Protein AF-A0A2Z6CRG6-F1 (afdb_monomer_lite)

Sequence (127 aa):
MPTINPPLTKSCFTNGADLNECLIQYFAGTLDYFTDLSRLWLPPALLHPSNTLWGLLDSELMYEAIDKLSYLHRAIITQEYRPSEETQAYINDCYVLTSSNLQLDDWQSNELRLAIYSLSEIVLDLL

pLDDT: mean 74.56, std 21.65, range [34.5, 97.19]

Secondary structure (DSSP, 8-state):
----PPP----S-SSHHHHHHHHHHHHHT-GGG---GGGTPPPGGG--TTSSHHHHS-HHHHHHHHHHS-HHHHHHHHHHHS--HHHHHHHHHHHHTS---S-HHHHHHHHHHHHHHHHHHHHHHH-

Radius of gyration: 17.82 Å; chains: 1; bounding box: 45×34×53 Å

Structure (mmCIF, N/CA/C/O backbone):
data_AF-A0A2Z6CRG6-F1
#
_entry.id   AF-A0A2Z6CRG6-F1
#
loop_
_atom_site.group_PDB
_atom_site.id
_atom_site.type_symbol
_atom_site.label_atom_id
_atom_site.label_alt_id
_atom_site.label_comp_id
_atom_site.label_asym_id
_atom_site.label_entity_id
_atom_site.label_seq_id
_atom_site.pdbx_PDB_ins_code
_atom_site.Cartn_x
_atom_site.Cartn_y
_atom_site.Cartn_z
_atom_site.occupancy
_atom_site.B_iso_or_equiv
_atom_site.auth_seq_id
_atom_site.auth_comp_id
_atom_site.auth_asym_id
_atom_site.auth_atom_id
_atom_site.pdbx_PDB_model_num
ATOM 1 N N . MET A 1 1 ? 33.013 -21.199 -31.908 1.00 41.19 1 MET A N 1
ATOM 2 C CA . MET A 1 1 ? 31.790 -21.652 -31.212 1.00 41.19 1 MET A CA 1
ATOM 3 C C . MET A 1 1 ? 30.973 -20.418 -30.876 1.00 41.19 1 MET A C 1
ATOM 5 O O . MET A 1 1 ? 31.588 -19.483 -30.376 1.00 41.19 1 MET A O 1
ATOM 9 N N . PRO A 1 2 ? 29.668 -20.349 -31.179 1.00 34.50 2 PRO A N 1
ATOM 10 C CA . PRO A 1 2 ? 28.856 -19.248 -30.690 1.00 34.50 2 PRO A CA 1
ATOM 11 C C . PRO A 1 2 ? 28.609 -19.473 -29.195 1.00 34.50 2 PRO A C 1
ATOM 13 O O . PRO A 1 2 ? 28.060 -20.496 -28.789 1.00 34.50 2 PRO A O 1
ATOM 16 N N . THR A 1 3 ? 29.080 -18.543 -28.374 1.00 35.38 3 THR A N 1
ATOM 17 C CA . THR A 1 3 ? 28.721 -18.429 -26.963 1.00 35.38 3 THR A CA 1
ATOM 18 C C . THR A 1 3 ? 27.233 -18.107 -26.895 1.00 35.38 3 THR A C 1
ATOM 20 O O . THR A 1 3 ? 26.812 -16.998 -27.216 1.00 35.38 3 THR A O 1
ATOM 23 N N . ILE A 1 4 ? 26.422 -19.096 -26.523 1.00 42.88 4 ILE A N 1
ATOM 24 C CA . ILE A 1 4 ? 25.033 -18.871 -26.130 1.00 42.88 4 ILE A CA 1
ATOM 25 C C . ILE A 1 4 ? 25.110 -18.158 -24.781 1.00 42.88 4 ILE A C 1
ATOM 27 O O . ILE A 1 4 ? 25.326 -18.794 -23.751 1.00 42.88 4 ILE A O 1
ATOM 31 N N . ASN A 1 5 ? 25.019 -16.828 -24.790 1.00 39.03 5 ASN A N 1
ATOM 32 C CA . ASN A 1 5 ? 24.765 -16.099 -23.557 1.00 39.03 5 ASN A CA 1
ATOM 33 C C . ASN A 1 5 ? 23.378 -16.534 -23.059 1.00 39.03 5 ASN A C 1
ATOM 35 O O . ASN A 1 5 ? 22.434 -16.522 -23.856 1.00 39.03 5 ASN A O 1
ATOM 39 N N . PRO A 1 6 ? 23.234 -16.946 -21.788 1.00 39.28 6 PRO A N 1
ATOM 40 C CA . PRO A 1 6 ? 21.916 -17.195 -21.223 1.00 39.28 6 PRO A CA 1
ATOM 41 C C . PRO A 1 6 ? 21.077 -15.912 -21.337 1.00 39.28 6 PRO A C 1
ATOM 43 O O . PRO A 1 6 ? 21.655 -14.816 -21.343 1.00 39.28 6 PRO A O 1
ATOM 46 N N . PRO A 1 7 ? 19.739 -16.008 -21.438 1.00 40.34 7 PRO A N 1
ATOM 47 C CA . PRO A 1 7 ? 18.902 -14.821 -21.392 1.00 40.34 7 PRO A CA 1
ATOM 48 C C . PRO A 1 7 ? 19.235 -14.073 -20.098 1.00 40.34 7 PRO A C 1
ATOM 50 O O . PRO A 1 7 ? 19.246 -14.657 -19.015 1.00 40.34 7 PRO A O 1
ATOM 53 N N . LEU A 1 8 ? 19.580 -12.791 -20.218 1.00 43.31 8 LEU A N 1
ATOM 54 C CA . LEU A 1 8 ? 19.752 -11.886 -19.085 1.00 43.31 8 LEU A CA 1
ATOM 55 C C . LEU A 1 8 ? 18.368 -11.603 -18.484 1.00 43.31 8 LEU A C 1
ATOM 57 O O . LEU A 1 8 ? 17.850 -10.499 -18.582 1.00 43.31 8 LEU A O 1
ATOM 61 N N . THR A 1 9 ? 17.751 -12.606 -17.868 1.00 43.81 9 THR A N 1
ATOM 62 C CA . THR A 1 9 ? 16.650 -12.414 -16.925 1.00 43.81 9 THR A CA 1
ATOM 63 C C . THR A 1 9 ? 17.269 -11.907 -15.633 1.00 43.81 9 THR A C 1
ATOM 65 O O . THR A 1 9 ? 17.610 -12.683 -14.741 1.00 43.81 9 THR A O 1
ATOM 68 N N . LYS A 1 10 ? 17.532 -10.604 -15.570 1.00 42.16 10 LYS A N 1
ATOM 69 C CA . LYS A 1 10 ? 17.904 -9.943 -14.322 1.00 42.16 10 LYS A CA 1
ATOM 70 C C . LYS A 1 10 ? 16.978 -8.761 -14.123 1.00 42.16 10 LYS A C 1
ATOM 72 O O . LYS A 1 10 ? 17.167 -7.702 -14.713 1.00 42.16 10 LYS A O 1
ATOM 77 N N . SER A 1 11 ? 15.962 -9.037 -13.316 1.00 44.25 11 SER A N 1
ATOM 78 C CA . SER A 1 11 ? 15.089 -8.091 -12.642 1.00 44.25 11 SER A CA 1
ATOM 79 C C . SER A 1 11 ? 15.897 -6.908 -12.102 1.00 44.25 11 SER A C 1
ATOM 81 O O . SER A 1 11 ? 16.989 -7.069 -11.560 1.00 44.25 11 SER A O 1
ATOM 83 N N . CYS A 1 12 ? 15.361 -5.704 -12.277 1.00 50.62 12 CYS A N 1
ATOM 84 C CA . CYS A 1 12 ? 15.973 -4.424 -11.907 1.00 50.62 12 CYS A CA 1
ATOM 85 C C . CYS A 1 12 ? 16.072 -4.170 -10.387 1.00 50.62 12 CYS A C 1
ATOM 87 O O . CYS A 1 12 ? 16.430 -3.071 -9.977 1.00 50.62 12 CYS A O 1
ATOM 89 N N . PHE A 1 13 ? 15.793 -5.179 -9.559 1.00 54.09 13 PHE A N 1
ATOM 90 C CA . PHE A 1 13 ? 15.861 -5.127 -8.100 1.00 54.09 13 PHE A CA 1
ATOM 91 C C . PHE A 1 13 ? 16.815 -6.218 -7.607 1.00 54.09 13 PHE A C 1
ATOM 93 O O . PHE A 1 13 ? 16.715 -7.369 -8.039 1.00 54.09 13 PHE A O 1
ATOM 100 N N . THR A 1 14 ? 17.749 -5.880 -6.712 1.00 52.88 14 THR A N 1
ATOM 101 C CA . THR A 1 14 ? 18.684 -6.870 -6.156 1.00 52.88 14 THR A CA 1
ATOM 102 C C . THR A 1 14 ? 18.031 -7.781 -5.110 1.00 52.88 14 THR A C 1
ATOM 104 O O . THR A 1 14 ? 18.516 -8.896 -4.908 1.00 52.88 14 THR A O 1
ATOM 107 N N . ASN A 1 15 ? 16.926 -7.352 -4.481 1.00 58.78 15 ASN A N 1
ATOM 108 C CA . ASN A 1 15 ? 16.060 -8.131 -3.584 1.00 58.78 15 ASN A CA 1
ATOM 109 C C . ASN A 1 15 ? 14.704 -7.407 -3.326 1.00 58.78 15 ASN A C 1
ATOM 111 O O . ASN A 1 15 ? 14.455 -6.328 -3.857 1.00 58.78 15 ASN A O 1
ATOM 115 N N . GLY A 1 16 ? 13.825 -7.987 -2.495 1.00 65.81 16 GLY A N 1
ATOM 116 C CA . GLY A 1 16 ? 12.512 -7.404 -2.158 1.00 65.81 16 GLY A CA 1
ATOM 117 C C . GLY A 1 16 ? 12.541 -6.165 -1.247 1.00 65.81 16 GLY A C 1
ATOM 118 O O . GLY A 1 16 ? 11.595 -5.384 -1.259 1.00 65.81 16 GLY A O 1
ATOM 119 N N . ALA A 1 17 ? 13.613 -5.934 -0.483 1.00 70.69 17 ALA A N 1
ATOM 120 C CA . ALA A 1 17 ? 13.759 -4.706 0.303 1.00 70.69 17 ALA A CA 1
ATOM 121 C C . ALA A 1 17 ? 14.022 -3.498 -0.608 1.00 70.69 17 ALA A C 1
ATOM 123 O O . ALA A 1 17 ? 13.437 -2.438 -0.404 1.00 70.69 17 ALA A O 1
ATOM 124 N N . ASP A 1 18 ? 14.813 -3.697 -1.662 1.00 70.38 18 ASP A N 1
ATOM 125 C CA . ASP A 1 18 ? 15.057 -2.675 -2.681 1.00 70.38 18 ASP A CA 1
ATOM 126 C C . ASP A 1 18 ? 13.760 -2.295 -3.417 1.00 70.38 18 ASP A C 1
ATOM 128 O O . ASP A 1 18 ? 13.517 -1.123 -3.707 1.00 70.38 18 ASP A O 1
ATOM 132 N N . LEU A 1 19 ? 12.889 -3.280 -3.677 1.00 75.69 19 LEU A N 1
ATOM 133 C CA . LEU A 1 19 ? 11.564 -3.043 -4.252 1.00 75.69 19 LEU A CA 1
ATOM 134 C C . LEU A 1 19 ? 10.653 -2.263 -3.290 1.00 75.69 19 LEU A C 1
ATOM 136 O O . LEU A 1 19 ? 10.006 -1.311 -3.719 1.00 75.69 19 LEU A O 1
ATOM 140 N N . ASN A 1 20 ? 10.650 -2.594 -1.993 1.00 80.81 20 ASN A N 1
ATOM 141 C CA . ASN A 1 20 ? 9.893 -1.835 -0.990 1.00 80.81 20 ASN A CA 1
ATOM 142 C C . ASN A 1 20 ? 10.297 -0.354 -0.977 1.00 80.81 20 ASN A C 1
ATOM 144 O O . ASN A 1 20 ? 9.433 0.521 -0.963 1.00 80.81 20 ASN A O 1
ATOM 148 N N . GLU A 1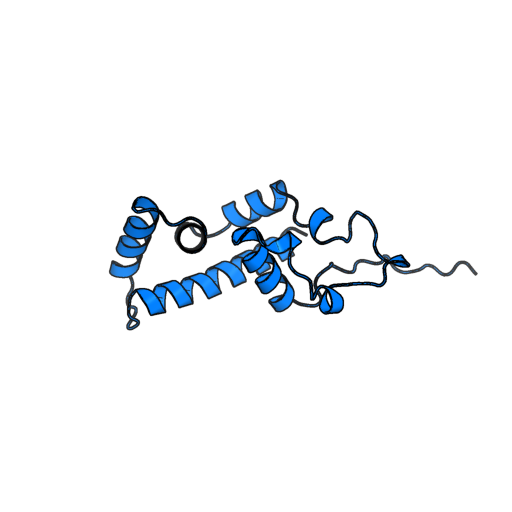 21 ? 11.602 -0.065 -0.998 1.00 77.88 21 GLU A N 1
ATOM 149 C CA . GLU A 1 21 ? 12.101 1.312 -1.054 1.00 77.88 21 GLU A CA 1
ATOM 150 C C . GLU A 1 21 ? 11.635 2.019 -2.332 1.00 77.88 21 GLU A C 1
ATOM 152 O O . GLU A 1 21 ? 11.149 3.148 -2.267 1.00 77.88 21 GLU A O 1
ATOM 157 N N . CYS A 1 22 ? 11.692 1.340 -3.479 1.00 76.38 22 CYS A N 1
ATOM 158 C CA . CYS A 1 22 ? 11.197 1.885 -4.742 1.00 76.38 22 CYS A CA 1
ATOM 159 C C . CYS A 1 22 ? 9.696 2.205 -4.698 1.00 76.38 22 CYS A C 1
ATOM 161 O O . CYS A 1 22 ? 9.290 3.277 -5.143 1.00 76.38 22 CYS A O 1
ATOM 163 N N . LEU A 1 23 ? 8.872 1.321 -4.131 1.00 80.00 23 LEU A N 1
ATOM 164 C CA . LEU A 1 23 ? 7.430 1.542 -3.990 1.00 80.00 23 LEU A CA 1
ATOM 165 C C . LEU A 1 23 ? 7.119 2.730 -3.072 1.00 80.00 23 LEU A C 1
ATOM 167 O O . LEU A 1 23 ? 6.257 3.545 -3.394 1.00 80.00 23 LEU A O 1
ATOM 171 N N . ILE A 1 24 ? 7.860 2.885 -1.971 1.00 83.94 24 ILE A N 1
ATOM 172 C CA . ILE A 1 24 ? 7.739 4.050 -1.082 1.00 83.94 24 ILE A CA 1
ATOM 173 C C . ILE A 1 24 ? 8.008 5.349 -1.857 1.00 83.94 24 ILE A C 1
ATOM 175 O O . ILE A 1 24 ? 7.236 6.303 -1.756 1.00 83.94 24 ILE A O 1
ATOM 179 N N . GLN A 1 25 ? 9.075 5.386 -2.662 1.00 77.31 25 GLN A N 1
ATOM 180 C CA . GLN A 1 25 ? 9.415 6.561 -3.472 1.00 77.31 25 GLN A CA 1
ATOM 181 C C . GLN A 1 25 ? 8.405 6.813 -4.602 1.00 77.31 25 GLN A C 1
ATOM 183 O O . GLN A 1 25 ? 8.115 7.968 -4.921 1.00 77.31 25 GLN A O 1
ATOM 188 N N . TYR A 1 26 ? 7.854 5.748 -5.193 1.00 79.50 26 TYR A N 1
ATOM 189 C CA . TYR A 1 26 ? 6.808 5.830 -6.211 1.00 79.50 26 TYR A CA 1
ATOM 190 C C . TYR A 1 26 ? 5.582 6.577 -5.675 1.00 79.50 26 TYR A C 1
ATOM 192 O O . TYR A 1 26 ? 5.148 7.562 -6.275 1.00 79.50 26 TYR A O 1
ATOM 200 N N . PHE A 1 27 ? 5.057 6.177 -4.513 1.00 79.06 27 PHE A N 1
ATOM 201 C CA . PHE A 1 27 ? 3.876 6.832 -3.944 1.00 79.06 27 PHE A CA 1
ATOM 202 C C . PHE A 1 27 ? 4.155 8.238 -3.406 1.00 79.06 27 PHE A C 1
ATOM 204 O O . PHE A 1 27 ? 3.286 9.105 -3.501 1.00 79.06 27 PHE A O 1
ATOM 211 N N . ALA A 1 28 ? 5.367 8.491 -2.908 1.00 79.38 28 ALA A N 1
ATOM 212 C CA . ALA A 1 28 ? 5.793 9.824 -2.486 1.00 79.38 28 ALA A CA 1
ATOM 213 C C . ALA A 1 28 ? 5.989 10.808 -3.660 1.00 79.38 28 ALA A C 1
ATOM 215 O O . ALA A 1 28 ? 6.160 12.005 -3.432 1.00 79.38 28 ALA A O 1
ATOM 216 N N . GLY A 1 29 ? 5.971 10.333 -4.914 1.00 70.94 29 GLY A N 1
ATOM 217 C CA . GLY A 1 29 ? 6.246 11.161 -6.092 1.00 70.94 29 GLY A CA 1
ATOM 218 C C . GLY A 1 29 ? 7.704 11.622 -6.173 1.00 70.94 29 GLY A C 1
ATOM 219 O O . GLY A 1 29 ? 8.005 12.613 -6.835 1.00 70.94 29 GLY A O 1
ATOM 220 N N . THR A 1 30 ? 8.607 10.928 -5.477 1.00 68.44 30 THR A N 1
ATOM 221 C CA . THR A 1 30 ? 10.028 11.284 -5.348 1.00 68.44 30 THR A CA 1
ATOM 222 C C . THR A 1 30 ? 10.960 10.316 -6.067 1.00 68.44 30 THR A C 1
ATOM 224 O O . THR A 1 30 ? 12.179 10.479 -5.996 1.00 68.44 30 THR A O 1
ATOM 227 N N . LEU A 1 31 ? 10.403 9.339 -6.787 1.00 65.25 31 LEU A N 1
ATOM 228 C CA . LEU A 1 31 ? 11.151 8.312 -7.512 1.00 65.25 31 LEU A CA 1
ATOM 229 C C . LEU A 1 31 ? 12.218 8.906 -8.449 1.00 65.25 31 LEU A C 1
ATOM 231 O O . LEU A 1 31 ? 13.350 8.430 -8.479 1.00 65.25 31 LEU A O 1
ATOM 235 N N . ASP A 1 32 ? 11.893 10.005 -9.130 1.00 56.91 32 ASP A N 1
ATOM 236 C CA . ASP A 1 32 ? 12.759 10.694 -10.100 1.00 56.91 32 ASP A CA 1
ATOM 237 C C . ASP A 1 32 ? 13.955 11.404 -9.447 1.00 56.91 32 ASP A C 1
ATOM 239 O O . ASP A 1 32 ? 14.964 11.677 -10.100 1.00 56.91 32 ASP A O 1
ATOM 243 N N . TYR A 1 33 ? 13.842 11.720 -8.155 1.00 52.59 33 TYR A N 1
ATOM 244 C CA . TYR A 1 33 ? 14.840 12.463 -7.382 1.00 52.59 33 TYR A CA 1
ATOM 245 C C . TYR A 1 33 ? 15.747 11.551 -6.554 1.00 52.59 33 TYR A C 1
ATOM 247 O O . TYR A 1 33 ? 16.659 12.033 -5.873 1.00 52.59 33 TYR A O 1
ATOM 255 N N . PHE A 1 34 ? 15.518 10.238 -6.603 1.00 54.59 34 PHE A N 1
ATOM 256 C CA . PHE A 1 34 ? 16.331 9.270 -5.889 1.00 54.59 34 PHE A CA 1
ATOM 257 C C . PHE A 1 34 ? 17.709 9.170 -6.557 1.00 54.59 34 PHE A C 1
ATOM 259 O O . PHE A 1 34 ? 17.872 8.602 -7.632 1.00 54.59 34 PHE A O 1
ATOM 266 N N . THR A 1 35 ? 18.715 9.798 -5.943 1.00 46.81 35 THR A N 1
ATOM 267 C CA . THR A 1 35 ? 20.071 9.944 -6.504 1.00 46.81 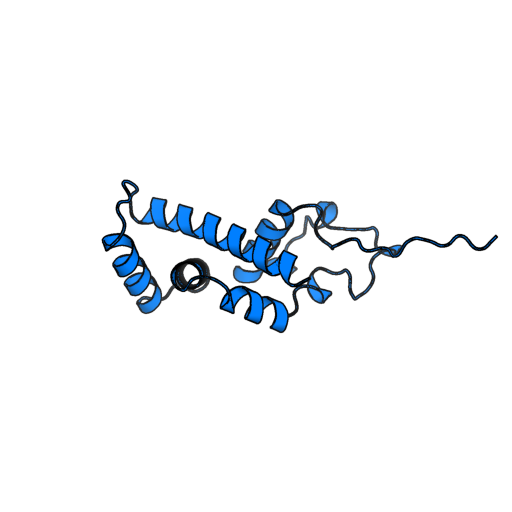35 THR A CA 1
ATOM 268 C C . THR A 1 35 ? 21.015 8.804 -6.127 1.00 46.81 35 THR A C 1
ATOM 270 O O . THR A 1 35 ? 22.016 8.602 -6.815 1.00 46.81 35 THR A O 1
ATOM 273 N N . ASP A 1 36 ? 20.688 8.002 -5.107 1.00 49.62 36 ASP A N 1
ATOM 274 C CA . ASP A 1 36 ? 21.452 6.800 -4.735 1.00 49.62 36 ASP A CA 1
ATOM 275 C C . ASP A 1 36 ? 20.985 5.553 -5.508 1.00 49.62 36 ASP A C 1
ATOM 277 O O . ASP A 1 36 ? 20.801 4.459 -4.979 1.00 49.62 36 ASP A O 1
ATOM 281 N N . LEU A 1 37 ? 20.824 5.721 -6.822 1.00 48.19 37 LEU A N 1
ATOM 282 C CA . LEU A 1 37 ? 20.606 4.632 -7.780 1.00 48.19 37 LEU A CA 1
ATOM 283 C C . LEU A 1 37 ? 21.849 3.746 -7.943 1.00 48.19 37 LEU A C 1
ATOM 285 O O . LEU A 1 37 ? 21.794 2.742 -8.644 1.00 48.19 37 LEU A O 1
ATOM 289 N N . SER A 1 38 ? 22.971 4.084 -7.298 1.00 44.75 38 SER A N 1
ATOM 290 C CA . SER A 1 38 ? 24.238 3.354 -7.407 1.00 44.75 38 SER A CA 1
ATOM 291 C C . SER A 1 38 ? 24.129 1.889 -6.960 1.00 44.75 38 SER A C 1
ATOM 293 O O . SER A 1 38 ? 24.841 1.032 -7.484 1.00 44.75 38 SER A O 1
ATOM 295 N N . ARG A 1 39 ? 23.196 1.593 -6.044 1.00 40.22 39 ARG A N 1
ATOM 296 C CA . ARG A 1 39 ? 22.867 0.239 -5.565 1.00 40.22 39 ARG A CA 1
ATOM 297 C C . ARG A 1 39 ? 21.861 -0.502 -6.452 1.00 40.22 39 ARG A C 1
ATOM 299 O O . ARG A 1 39 ? 21.823 -1.725 -6.419 1.00 40.22 39 ARG A O 1
ATOM 306 N N . LEU A 1 40 ? 21.101 0.235 -7.263 1.00 47.25 40 LEU A N 1
ATOM 307 C CA . LEU A 1 40 ? 20.040 -0.258 -8.153 1.00 47.25 40 LEU A CA 1
ATOM 308 C C . LEU A 1 40 ? 20.480 -0.296 -9.633 1.00 47.25 40 LEU A C 1
ATOM 310 O O . LEU A 1 40 ? 19.713 -0.697 -10.507 1.00 47.25 40 LEU A O 1
ATOM 314 N N . TRP A 1 41 ? 21.709 0.134 -9.943 1.00 46.78 41 TRP A N 1
ATOM 315 C CA . TRP A 1 41 ? 22.207 0.286 -11.310 1.00 46.78 41 TRP A CA 1
ATOM 316 C C . TRP A 1 41 ? 23.092 -0.868 -11.777 1.00 46.78 41 TRP A C 1
ATOM 318 O O . TRP A 1 41 ? 24.133 -1.181 -11.199 1.00 46.78 41 TRP A O 1
ATOM 328 N N . LEU A 1 42 ? 22.744 -1.404 -12.947 1.00 46.50 42 LEU A N 1
ATOM 329 C CA . LEU A 1 42 ? 23.738 -1.948 -13.864 1.00 46.50 42 LEU A CA 1
ATOM 330 C C . LEU A 1 42 ? 24.481 -0.777 -14.552 1.00 46.50 42 LEU A C 1
ATOM 332 O O . LEU A 1 42 ? 23.888 0.281 -14.766 1.00 46.50 42 LEU A O 1
ATOM 336 N N . PRO A 1 43 ? 25.765 -0.941 -14.927 1.00 42.16 43 PRO A N 1
ATOM 337 C CA . PRO A 1 43 ? 26.511 0.035 -15.723 1.00 42.16 43 PRO A CA 1
ATOM 338 C C . PRO A 1 43 ? 25.709 0.550 -16.933 1.00 42.16 43 PRO A C 1
ATOM 340 O O . PRO A 1 43 ? 25.019 -0.257 -17.553 1.00 42.16 43 PRO A O 1
ATOM 343 N N . PRO A 1 44 ? 25.856 1.820 -17.365 1.00 41.91 44 PRO A N 1
ATOM 344 C CA . PRO A 1 44 ? 25.082 2.398 -18.474 1.00 41.91 44 PRO A CA 1
ATOM 345 C C . PRO A 1 44 ? 25.088 1.587 -19.777 1.00 41.91 44 PRO A C 1
ATOM 347 O O . PRO A 1 44 ? 24.100 1.562 -20.500 1.00 41.91 44 PRO A O 1
ATOM 350 N N . ALA A 1 45 ? 26.179 0.870 -20.055 1.00 44.97 45 ALA A N 1
ATOM 351 C CA . ALA A 1 45 ? 26.307 -0.014 -21.217 1.00 44.97 45 ALA A CA 1
ATOM 352 C C . ALA A 1 45 ? 25.441 -1.292 -21.143 1.00 44.97 45 ALA A C 1
ATOM 354 O O . ALA A 1 45 ? 25.311 -2.003 -22.135 1.00 44.97 45 ALA A O 1
ATOM 355 N N . LEU A 1 46 ? 24.888 -1.600 -19.969 1.00 43.66 46 LEU A N 1
ATOM 356 C CA . LEU A 1 46 ? 24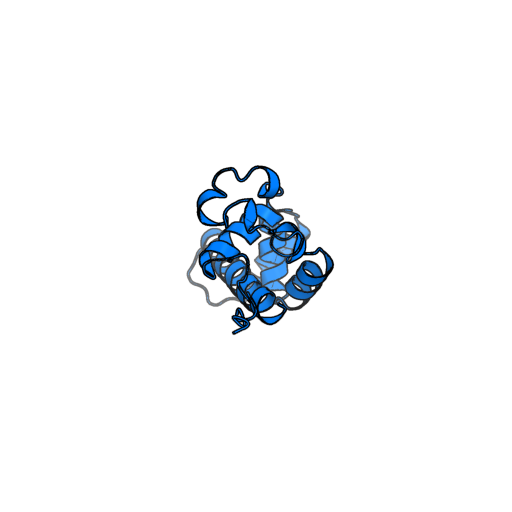.036 -2.753 -19.674 1.00 43.66 46 LEU A CA 1
ATOM 357 C C . LEU A 1 46 ? 22.579 -2.344 -19.387 1.00 43.66 46 LEU A C 1
ATOM 359 O O . LEU A 1 46 ? 21.742 -3.209 -19.125 1.00 43.66 46 LEU A O 1
ATOM 363 N N . LEU A 1 47 ? 22.269 -1.044 -19.441 1.00 42.25 47 LEU A N 1
ATOM 364 C CA . LEU A 1 47 ? 20.911 -0.526 -19.308 1.00 42.25 47 LEU A CA 1
ATOM 365 C C . LEU A 1 47 ? 20.169 -0.714 -20.639 1.00 42.25 47 LEU A C 1
ATOM 367 O O . LEU A 1 47 ? 20.408 0.003 -21.609 1.00 42.25 47 LEU A O 1
ATOM 371 N N . HIS A 1 48 ? 19.264 -1.691 -20.690 1.00 40.44 48 HIS A N 1
ATOM 372 C CA . HIS A 1 48 ? 18.262 -1.780 -21.752 1.00 40.44 48 HIS A CA 1
ATOM 373 C C . HIS A 1 48 ? 17.075 -0.858 -21.397 1.00 40.44 48 HIS A C 1
ATOM 375 O O . HIS A 1 48 ? 16.750 -0.753 -20.214 1.00 40.44 48 HIS A O 1
ATOM 381 N N . PRO A 1 49 ? 16.382 -0.222 -22.360 1.00 39.69 49 PRO A N 1
ATOM 382 C CA . PRO A 1 49 ? 15.190 0.594 -22.084 1.00 39.69 49 PRO A CA 1
ATOM 383 C C . PRO A 1 49 ? 14.063 -0.147 -21.341 1.00 39.69 49 PRO A C 1
ATOM 385 O O . PRO A 1 49 ? 13.255 0.492 -20.683 1.00 39.69 49 PRO A O 1
ATOM 388 N N . SER A 1 50 ? 14.029 -1.483 -21.414 1.00 41.00 50 SER A N 1
ATOM 389 C CA . SER A 1 50 ? 13.108 -2.347 -20.650 1.00 41.00 50 SER A CA 1
ATOM 390 C C . SER A 1 50 ? 13.609 -2.724 -19.251 1.00 41.00 50 SER A C 1
ATOM 392 O O . SER A 1 50 ? 12.944 -3.479 -18.560 1.00 41.00 50 SER A O 1
ATOM 394 N N . ASN A 1 51 ? 14.813 -2.293 -18.867 1.00 40.06 51 ASN A N 1
ATOM 395 C CA . ASN A 1 51 ? 15.484 -2.673 -17.617 1.00 40.06 51 ASN A CA 1
ATOM 396 C C . ASN A 1 51 ? 15.728 -1.460 -16.709 1.00 40.06 51 ASN A C 1
ATOM 398 O O . ASN A 1 51 ? 16.455 -1.550 -15.721 1.00 40.06 51 ASN A O 1
ATOM 402 N N . THR A 1 52 ? 15.166 -0.306 -17.059 1.00 46.75 52 THR A N 1
ATOM 403 C CA . THR A 1 52 ? 15.045 0.822 -16.143 1.00 46.75 52 THR A CA 1
ATOM 404 C C . THR A 1 52 ? 13.826 0.582 -15.255 1.00 46.75 52 THR A C 1
ATOM 406 O O . THR A 1 52 ? 12.850 -0.022 -15.691 1.00 46.75 52 THR A O 1
ATOM 409 N N . LEU A 1 53 ? 13.856 1.081 -14.017 1.00 48.31 53 LEU A N 1
ATOM 410 C CA . LEU A 1 53 ? 12.705 1.063 -13.097 1.00 48.31 53 LEU A CA 1
ATOM 411 C C . LEU A 1 53 ? 11.402 1.571 -13.763 1.00 48.31 53 LEU A C 1
ATOM 413 O O . LEU A 1 53 ? 10.309 1.123 -13.439 1.00 48.31 53 LEU A O 1
ATOM 417 N N . TRP A 1 54 ? 11.562 2.447 -14.756 1.00 45.78 54 TRP A N 1
ATOM 418 C CA . TRP A 1 54 ? 10.544 3.038 -15.623 1.00 45.78 54 TRP A CA 1
ATOM 419 C C . TRP A 1 54 ? 9.901 2.102 -16.654 1.00 45.78 54 TRP A C 1
ATOM 421 O O . TRP A 1 54 ? 8.831 2.420 -17.159 1.00 45.78 54 TRP A O 1
ATOM 431 N N . GLY A 1 55 ? 10.562 1.004 -17.023 1.00 47.06 55 GLY A N 1
ATOM 432 C CA . GLY A 1 55 ? 10.088 0.078 -18.055 1.00 47.06 55 GLY A CA 1
ATOM 433 C C . GLY A 1 55 ? 9.351 -1.149 -17.518 1.00 47.06 55 GLY A C 1
ATOM 434 O O . GLY A 1 55 ? 8.692 -1.822 -18.302 1.00 47.06 55 GLY A O 1
ATOM 435 N N . LEU A 1 56 ? 9.479 -1.448 -16.218 1.00 50.75 56 LEU A N 1
ATOM 436 C CA . LEU A 1 56 ? 8.907 -2.649 -15.587 1.00 50.75 56 LEU A CA 1
ATOM 437 C C . LEU A 1 56 ? 7.800 -2.337 -14.573 1.00 50.75 56 LEU A C 1
ATOM 439 O O . LEU A 1 56 ? 6.894 -3.144 -14.416 1.00 50.75 56 LEU A O 1
ATOM 443 N N . LEU A 1 57 ? 7.826 -1.170 -13.922 1.00 60.47 57 LEU A N 1
ATOM 444 C CA . LEU A 1 57 ? 6.692 -0.662 -13.141 1.00 60.47 57 LEU A CA 1
ATOM 445 C C . LEU A 1 57 ? 5.873 0.296 -14.007 1.00 60.47 57 LEU A C 1
ATOM 447 O O . LEU A 1 57 ? 5.810 1.498 -13.735 1.00 60.47 57 LEU A O 1
ATOM 451 N N . ASP A 1 58 ? 5.299 -0.208 -15.098 1.00 67.06 58 ASP A N 1
ATOM 452 C CA . ASP A 1 58 ? 4.346 0.607 -15.842 1.00 67.06 58 ASP A CA 1
ATOM 453 C C . ASP A 1 58 ? 3.069 0.852 -15.010 1.00 67.06 58 ASP A C 1
ATOM 455 O O . ASP A 1 58 ? 2.790 0.199 -13.996 1.00 67.06 58 ASP A O 1
ATOM 459 N N . SER A 1 59 ? 2.299 1.866 -15.403 1.00 68.75 59 SER A N 1
ATOM 460 C CA . SER A 1 59 ? 1.083 2.256 -14.685 1.00 68.75 59 SER A CA 1
ATOM 461 C C . SER A 1 59 ? 0.011 1.162 -14.659 1.00 68.75 59 SER A C 1
ATOM 463 O O . SER A 1 59 ? -0.850 1.199 -13.784 1.00 68.75 59 SER A O 1
ATOM 465 N N . GLU A 1 60 ? 0.035 0.227 -15.612 1.00 77.88 60 GLU A N 1
ATOM 466 C CA . GLU A 1 60 ? -0.947 -0.852 -15.730 1.00 77.88 60 GLU A CA 1
ATOM 467 C C . GLU A 1 60 ? -0.633 -1.983 -14.745 1.00 77.88 60 GLU A C 1
ATOM 469 O O . GLU A 1 60 ? -1.506 -2.356 -13.961 1.00 77.88 60 GLU A O 1
ATOM 474 N N . LEU A 1 61 ? 0.627 -2.425 -14.679 1.00 79.62 61 LEU A N 1
ATOM 475 C CA . LEU A 1 61 ? 1.106 -3.392 -13.691 1.00 79.62 61 LEU A CA 1
ATOM 476 C C . LEU A 1 61 ? 0.888 -2.874 -12.270 1.00 79.62 61 LEU A C 1
ATOM 478 O O . LEU A 1 61 ? 0.394 -3.603 -11.412 1.00 79.62 61 LEU A O 1
ATOM 482 N N . MET A 1 62 ? 1.201 -1.600 -12.015 1.00 81.50 62 MET A N 1
ATOM 483 C CA . MET A 1 62 ? 0.970 -0.998 -10.700 1.00 81.50 62 MET A CA 1
ATOM 484 C C . MET A 1 62 ? -0.515 -0.906 -10.350 1.00 81.50 62 MET A C 1
ATOM 486 O O . MET A 1 62 ? -0.886 -1.138 -9.199 1.00 81.50 62 MET A O 1
ATOM 490 N N . TYR A 1 63 ? -1.373 -0.592 -11.322 1.00 84.25 63 TYR A N 1
ATOM 491 C CA . TYR A 1 63 ? -2.816 -0.593 -11.111 1.00 84.25 63 TYR A CA 1
ATOM 492 C C . TYR A 1 63 ? -3.333 -1.999 -10.779 1.00 84.25 63 TYR A C 1
ATOM 494 O O . TYR A 1 63 ? -4.058 -2.158 -9.796 1.00 84.25 63 TYR A O 1
ATOM 502 N N . GLU A 1 64 ? -2.912 -3.021 -11.531 1.00 87.44 64 GLU A N 1
ATOM 503 C CA . GLU A 1 64 ? -3.277 -4.416 -11.265 1.00 87.44 64 GLU A CA 1
ATOM 504 C C . GLU A 1 64 ? -2.763 -4.885 -9.896 1.00 87.44 64 GLU A C 1
ATOM 506 O O . GLU A 1 64 ? -3.492 -5.532 -9.139 1.00 87.44 64 GLU A O 1
ATOM 511 N N . ALA A 1 65 ? -1.529 -4.524 -9.537 1.00 88.62 65 ALA A N 1
ATOM 512 C CA . ALA A 1 65 ? -0.940 -4.886 -8.257 1.00 88.62 65 ALA A CA 1
ATOM 513 C C . ALA A 1 65 ? -1.699 -4.263 -7.076 1.00 88.62 65 ALA A C 1
ATOM 515 O O . ALA A 1 65 ? -2.014 -4.945 -6.098 1.00 88.62 65 ALA A O 1
ATOM 516 N N . ILE A 1 66 ? -2.054 -2.977 -7.183 1.00 90.06 66 ILE A N 1
ATOM 517 C CA . ILE A 1 66 ? -2.868 -2.281 -6.180 1.00 90.06 66 ILE A CA 1
ATOM 518 C C . ILE A 1 66 ? -4.266 -2.900 -6.096 1.00 90.06 66 ILE A C 1
ATOM 520 O O . ILE A 1 66 ? -4.805 -3.028 -4.995 1.00 90.06 66 ILE A O 1
ATOM 524 N N . ASP A 1 67 ? -4.861 -3.317 -7.216 1.00 93.12 67 ASP A N 1
ATOM 525 C CA . ASP A 1 67 ? -6.197 -3.916 -7.205 1.00 93.12 67 ASP A CA 1
ATOM 526 C C . ASP A 1 67 ? -6.243 -5.285 -6.504 1.00 93.12 67 ASP A C 1
ATOM 528 O O . ASP A 1 67 ? -7.254 -5.650 -5.898 1.00 93.12 67 ASP A O 1
ATOM 532 N N . LYS A 1 68 ? -5.120 -6.011 -6.496 1.00 94.50 68 LYS A N 1
ATOM 533 C CA . LYS A 1 68 ? -4.966 -7.285 -5.776 1.00 94.50 68 LYS A CA 1
ATOM 534 C C . LYS A 1 68 ? -4.761 -7.129 -4.265 1.00 94.50 68 LYS A C 1
ATOM 536 O O . LYS A 1 68 ? -4.913 -8.107 -3.534 1.00 94.50 68 LYS A O 1
ATOM 541 N N . LEU A 1 69 ? -4.454 -5.929 -3.765 1.00 95.06 69 LEU A N 1
ATOM 542 C CA . LEU A 1 69 ? -4.332 -5.685 -2.325 1.00 95.06 69 LEU A CA 1
ATOM 543 C C . LEU A 1 69 ? -5.688 -5.773 -1.609 1.00 95.06 69 LEU A C 1
ATOM 545 O O . LEU A 1 69 ? -6.749 -5.484 -2.169 1.00 95.06 69 LEU A O 1
ATOM 549 N N . SER A 1 70 ? -5.661 -6.080 -0.310 1.00 96.19 70 SER A N 1
ATOM 550 C CA . SER A 1 70 ? -6.849 -5.934 0.538 1.00 96.19 70 SER A CA 1
ATOM 551 C C . SER A 1 70 ? -7.328 -4.475 0.557 1.00 96.19 70 SER A C 1
ATOM 553 O O . SER A 1 70 ? -6.538 -3.543 0.384 1.00 96.19 70 SER A O 1
ATOM 555 N N . TYR A 1 71 ? -8.627 -4.254 0.784 1.00 95.50 71 TYR A N 1
ATOM 556 C CA . TYR A 1 71 ? -9.168 -2.894 0.904 1.00 95.50 71 TYR A CA 1
ATOM 557 C C . TYR A 1 71 ? -8.482 -2.093 2.019 1.00 95.50 71 TYR A C 1
ATOM 559 O O . TYR A 1 71 ? -8.195 -0.914 1.826 1.00 95.50 71 TYR A O 1
ATOM 567 N N . LEU A 1 72 ? -8.136 -2.744 3.137 1.00 96.19 72 LEU A N 1
ATOM 568 C CA . LEU A 1 72 ? -7.374 -2.122 4.219 1.00 96.19 72 LEU A CA 1
ATOM 569 C C . LEU A 1 72 ? -5.984 -1.679 3.755 1.00 96.19 72 LEU A C 1
ATOM 571 O O . LEU A 1 72 ? -5.640 -0.518 3.932 1.00 96.19 72 LEU A O 1
ATOM 575 N N . HIS A 1 73 ? -5.200 -2.550 3.114 1.00 97.06 73 HIS A N 1
ATOM 576 C CA . HIS A 1 73 ? -3.858 -2.187 2.644 1.00 97.06 73 HIS A CA 1
ATOM 577 C C . HIS A 1 73 ? -3.895 -1.048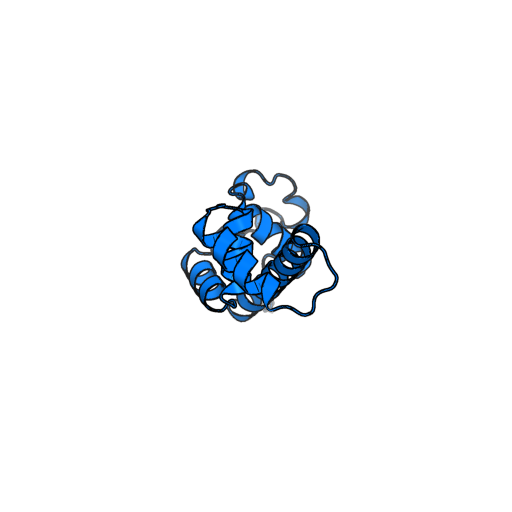 1.617 1.00 97.06 73 HIS A C 1
ATOM 579 O O . HIS A 1 73 ? -3.080 -0.129 1.690 1.00 97.06 73 HIS A O 1
ATOM 585 N N . ARG A 1 74 ? -4.877 -1.058 0.705 1.00 95.38 74 ARG A N 1
ATOM 586 C CA . ARG A 1 74 ? -5.103 0.054 -0.231 1.00 95.38 74 ARG A CA 1
ATOM 587 C C . ARG A 1 74 ? -5.407 1.356 0.501 1.00 95.38 74 ARG A C 1
ATOM 589 O O . ARG A 1 74 ? -4.834 2.389 0.160 1.00 95.38 74 ARG A O 1
ATOM 596 N N . ALA A 1 75 ? -6.292 1.310 1.496 1.00 95.94 75 ALA A N 1
ATOM 597 C CA . ALA A 1 75 ? -6.653 2.477 2.289 1.00 95.94 75 ALA A CA 1
ATOM 598 C C . ALA A 1 75 ? -5.456 3.010 3.084 1.00 95.94 75 ALA A C 1
ATOM 600 O O . ALA A 1 75 ? -5.213 4.208 3.061 1.00 95.94 75 ALA A O 1
ATOM 601 N N . ILE A 1 76 ? -4.663 2.139 3.710 1.00 97.00 76 ILE A N 1
ATOM 602 C CA . ILE A 1 76 ? -3.474 2.521 4.482 1.00 97.00 76 ILE A CA 1
ATOM 603 C C . ILE A 1 76 ? -2.427 3.203 3.590 1.00 97.00 76 ILE A C 1
ATOM 605 O O . ILE A 1 76 ? -1.964 4.289 3.927 1.00 97.00 76 ILE A O 1
ATOM 609 N N . ILE A 1 77 ? -2.108 2.626 2.423 1.00 93.62 77 ILE A N 1
ATOM 610 C CA . ILE A 1 77 ? -1.198 3.257 1.449 1.00 93.62 77 ILE A CA 1
ATOM 611 C C . ILE A 1 77 ? -1.772 4.600 0.984 1.00 93.62 77 ILE A C 1
ATOM 613 O O . ILE A 1 77 ? -1.070 5.607 0.956 1.00 93.62 77 ILE A O 1
ATOM 617 N N . THR A 1 78 ? -3.061 4.638 0.639 1.00 93.19 78 THR A N 1
ATOM 618 C CA . THR A 1 78 ? -3.711 5.880 0.203 1.00 93.19 78 THR A CA 1
ATOM 619 C C . THR A 1 78 ? -3.634 6.944 1.289 1.00 93.19 78 THR A C 1
ATOM 621 O O .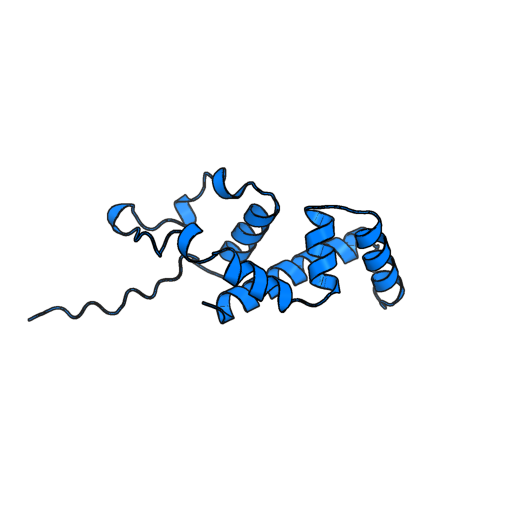 THR A 1 78 ? -3.302 8.079 0.981 1.00 93.19 78 THR A O 1
ATOM 624 N N . GLN A 1 79 ? -3.890 6.594 2.548 1.00 95.56 79 GLN A N 1
ATOM 625 C CA . GLN A 1 79 ? -3.876 7.543 3.652 1.00 95.56 79 GLN A CA 1
ATOM 626 C C . GLN A 1 79 ? -2.483 8.122 3.908 1.00 95.56 79 GLN A C 1
ATOM 628 O O . GLN A 1 79 ? -2.378 9.313 4.180 1.00 95.56 79 GLN A O 1
ATOM 633 N N . GLU A 1 80 ? -1.429 7.315 3.784 1.00 94.69 80 GLU A N 1
ATOM 634 C CA . GLU A 1 80 ? -0.048 7.770 3.981 1.00 94.69 80 GLU A CA 1
ATOM 635 C C . GLU A 1 80 ? 0.366 8.824 2.941 1.00 94.69 80 GLU A C 1
ATOM 637 O O . GLU A 1 80 ? 0.943 9.856 3.279 1.00 94.69 80 GLU A O 1
ATOM 642 N N . TYR A 1 81 ? 0.048 8.590 1.664 1.00 88.38 81 TYR A N 1
ATOM 643 C CA . TYR A 1 81 ? 0.566 9.416 0.564 1.00 88.38 81 TYR A CA 1
ATOM 644 C C . TYR A 1 81 ? -0.446 10.420 -0.003 1.00 88.38 81 TYR A C 1
ATOM 646 O O . TYR A 1 81 ? -0.071 11.388 -0.666 1.00 88.38 81 TYR A O 1
ATOM 654 N N . ARG A 1 82 ? -1.741 10.192 0.222 1.00 89.75 82 ARG A N 1
ATOM 655 C CA . ARG A 1 82 ? -2.872 11.023 -0.225 1.00 89.75 82 ARG A CA 1
ATOM 656 C C . ARG A 1 82 ? -3.958 11.039 0.861 1.00 89.75 82 ARG A C 1
ATOM 658 O O . ARG A 1 82 ? -5.050 10.505 0.643 1.00 89.75 82 ARG A O 1
ATOM 665 N N . PRO A 1 83 ? -3.663 11.631 2.031 1.00 91.56 83 PRO A N 1
ATOM 666 C CA . PRO A 1 83 ? -4.557 11.590 3.178 1.00 91.56 83 PRO A CA 1
ATOM 667 C C . PRO A 1 83 ? -5.923 12.187 2.849 1.00 91.56 83 PRO A C 1
ATOM 669 O O . PRO A 1 83 ? -6.025 13.246 2.223 1.00 91.56 83 PRO A O 1
ATOM 672 N N . SER A 1 84 ? -6.978 11.518 3.307 1.00 94.75 84 SER A N 1
ATOM 673 C CA . SER A 1 84 ? -8.347 12.019 3.212 1.00 94.75 84 SER A CA 1
ATOM 674 C C . SER A 1 84 ? -9.150 11.649 4.457 1.00 94.75 84 SER A C 1
ATOM 676 O O . SER A 1 84 ? -8.873 10.647 5.119 1.00 94.75 84 SER A O 1
ATOM 678 N N . GLU A 1 85 ? -10.160 12.456 4.786 1.00 96.00 85 GLU A N 1
ATOM 679 C CA . GLU A 1 85 ? -11.045 12.167 5.922 1.00 96.00 85 GLU A CA 1
ATOM 680 C C . GLU A 1 85 ? -11.808 10.850 5.722 1.00 96.00 85 GLU A C 1
ATOM 682 O O . GLU A 1 85 ? -11.972 10.083 6.667 1.00 96.00 85 GLU A O 1
ATOM 687 N N . GLU A 1 86 ? -12.215 10.555 4.485 1.00 95.75 86 GLU A N 1
ATOM 688 C CA . GLU A 1 86 ? -12.930 9.327 4.123 1.00 95.75 86 GLU A CA 1
ATOM 689 C C . GLU A 1 86 ? -12.055 8.086 4.334 1.00 95.75 86 GLU A C 1
ATOM 691 O O . GLU A 1 86 ? -12.481 7.112 4.959 1.00 95.75 86 GLU A O 1
ATOM 696 N N . THR A 1 87 ? -10.805 8.137 3.868 1.00 95.56 87 THR A N 1
ATOM 697 C CA . THR A 1 87 ? -9.850 7.038 4.037 1.00 95.56 87 THR A CA 1
ATOM 698 C C . THR A 1 87 ? -9.510 6.834 5.514 1.00 95.56 87 THR A C 1
ATOM 700 O O . THR A 1 87 ? -9.488 5.695 5.981 1.00 95.56 87 THR A O 1
ATOM 703 N N . GLN A 1 88 ? -9.307 7.914 6.279 1.00 96.56 88 GLN A N 1
ATOM 704 C CA . GLN A 1 88 ? -9.048 7.815 7.718 1.00 96.56 88 GLN A CA 1
ATOM 705 C C . GLN A 1 88 ? -10.247 7.246 8.483 1.00 96.56 88 GLN A C 1
ATOM 707 O O . GLN A 1 88 ? -10.059 6.432 9.385 1.00 96.56 88 GLN A O 1
ATOM 712 N N . ALA A 1 89 ? -11.475 7.639 8.133 1.00 96.88 89 ALA A N 1
ATOM 713 C CA . ALA A 1 89 ? -12.681 7.096 8.751 1.00 96.88 89 ALA A CA 1
ATOM 714 C C . ALA A 1 89 ? -12.774 5.579 8.541 1.00 96.88 89 ALA A C 1
ATOM 716 O O . ALA A 1 89 ? -12.959 4.838 9.504 1.00 96.88 89 ALA A O 1
ATOM 717 N N . TYR A 1 90 ? -12.530 5.108 7.315 1.00 97.12 90 TYR A N 1
ATOM 718 C CA . TYR A 1 90 ? -12.491 3.677 7.015 1.00 97.12 90 TYR A CA 1
ATOM 719 C C . TYR A 1 90 ? -11.402 2.929 7.807 1.00 97.12 90 TYR A C 1
ATOM 721 O O . TYR A 1 90 ? -11.649 1.839 8.327 1.00 97.12 90 TYR A O 1
ATOM 729 N N . ILE A 1 91 ? -10.204 3.510 7.936 1.00 97.19 91 ILE A N 1
ATOM 730 C CA . ILE A 1 91 ? -9.108 2.933 8.734 1.00 97.19 91 ILE A CA 1
ATOM 731 C C . ILE A 1 91 ? -9.502 2.841 10.211 1.00 97.19 91 ILE A C 1
ATOM 733 O O . ILE A 1 91 ? -9.272 1.808 10.839 1.00 97.19 91 ILE A O 1
ATOM 737 N N . ASN A 1 92 ? -10.137 3.880 10.756 1.00 96.62 92 ASN A N 1
ATOM 738 C CA . ASN A 1 92 ? -10.611 3.892 12.138 1.00 96.62 92 ASN A CA 1
ATOM 739 C C . ASN A 1 92 ? -11.678 2.814 12.375 1.00 96.62 92 ASN A C 1
ATOM 741 O O . ASN A 1 92 ? -11.605 2.094 13.371 1.00 96.62 92 ASN A O 1
ATOM 745 N N . ASP A 1 93 ? -12.627 2.660 11.449 1.00 96.50 93 ASP A N 1
ATOM 746 C CA . ASP A 1 93 ? -13.648 1.612 11.517 1.00 96.50 93 ASP A CA 1
ATOM 747 C C . ASP A 1 93 ? -13.010 0.217 11.504 1.00 96.50 93 ASP A C 1
ATOM 749 O O . ASP A 1 93 ? -13.379 -0.647 12.301 1.00 96.50 93 ASP A O 1
ATOM 753 N N . CYS A 1 94 ? -12.000 0.002 10.655 1.00 96.38 94 CYS A N 1
ATOM 754 C CA . CYS A 1 94 ? -11.241 -1.246 10.637 1.00 96.38 94 CYS A CA 1
ATOM 755 C C . CYS A 1 94 ? -10.500 -1.478 11.959 1.00 96.38 94 CYS A C 1
ATOM 757 O O . CYS A 1 94 ? -10.564 -2.579 12.503 1.00 96.38 94 CYS A O 1
ATOM 759 N N . TYR A 1 95 ? -9.837 -0.449 12.496 1.00 96.75 95 TYR A N 1
ATOM 760 C CA . TYR A 1 95 ? -9.062 -0.524 13.735 1.00 96.75 95 TYR A CA 1
ATOM 761 C C . TYR A 1 95 ? -9.914 -0.947 14.938 1.00 96.75 95 TYR A C 1
ATOM 763 O O . TYR A 1 95 ? -9.502 -1.818 15.709 1.00 96.75 95 TYR A O 1
ATOM 771 N N . VAL A 1 96 ? -11.127 -0.396 15.066 1.00 95.06 96 VAL A N 1
ATOM 772 C CA . VAL A 1 96 ? -12.078 -0.726 16.147 1.00 95.06 96 VAL A CA 1
ATOM 773 C C . VAL A 1 96 ? -12.499 -2.200 16.119 1.00 95.06 96 VAL A C 1
ATOM 775 O O . VAL A 1 96 ? -12.844 -2.764 17.157 1.00 95.06 96 VAL A O 1
ATOM 778 N N . LEU A 1 97 ? -12.453 -2.841 14.950 1.00 93.69 97 LEU A N 1
ATOM 779 C CA . LEU A 1 97 ? -12.768 -4.261 14.787 1.00 93.69 97 LEU A CA 1
ATOM 780 C C . LEU A 1 97 ? -11.571 -5.183 15.067 1.00 93.69 97 LEU A C 1
ATOM 782 O O . LEU A 1 97 ? -11.734 -6.405 15.086 1.00 93.69 97 LEU A O 1
ATOM 786 N N . THR A 1 98 ? -10.374 -4.634 15.288 1.00 90.44 98 THR A N 1
ATOM 787 C CA . THR A 1 98 ? -9.180 -5.428 15.594 1.00 90.44 98 THR A CA 1
ATOM 788 C C . THR A 1 98 ? -9.104 -5.790 17.076 1.00 90.44 98 THR A C 1
ATOM 790 O O . THR A 1 98 ? -9.567 -5.064 17.950 1.00 90.44 98 THR A O 1
ATOM 793 N N . SER A 1 99 ? -8.436 -6.903 17.383 1.00 89.00 99 SER A N 1
ATOM 794 C CA . SER A 1 99 ? -8.017 -7.247 18.749 1.00 89.00 99 SER A CA 1
ATOM 795 C C . SER A 1 99 ? -6.600 -6.743 19.063 1.00 89.00 99 SER A C 1
ATOM 797 O O . SER A 1 99 ? -5.877 -7.376 19.834 1.00 89.00 99 SER A O 1
ATOM 799 N N . SER A 1 100 ? -6.153 -5.678 18.388 1.00 89.44 100 SER A N 1
ATOM 800 C CA . SER A 1 100 ? -4.799 -5.145 18.538 1.00 89.44 100 SER A CA 1
ATOM 801 C C . SER A 1 100 ? -4.622 -4.468 19.898 1.00 89.44 100 SER A C 1
ATOM 803 O O . SER A 1 100 ? -5.515 -3.783 20.386 1.00 89.44 100 SER A O 1
ATOM 805 N N . ASN A 1 101 ? -3.441 -4.634 20.497 1.00 92.31 101 ASN A N 1
ATOM 806 C CA . ASN A 1 101 ? -3.039 -3.904 21.708 1.00 92.31 101 ASN A CA 1
ATOM 807 C C . ASN A 1 101 ? -2.221 -2.640 21.391 1.00 92.31 101 ASN A C 1
ATOM 809 O O . ASN A 1 101 ? -1.811 -1.926 22.307 1.00 92.31 101 ASN A O 1
ATOM 813 N N . LEU A 1 102 ? -1.909 -2.408 20.114 1.00 94.56 102 LEU A N 1
ATOM 814 C CA . LEU A 1 102 ? -1.176 -1.228 19.665 1.00 94.56 102 LEU A CA 1
ATOM 815 C C . LEU A 1 102 ? -2.097 -0.012 19.685 1.00 94.56 102 LEU A C 1
ATOM 817 O O . LEU A 1 102 ? -3.294 -0.165 19.488 1.00 94.56 102 LEU A O 1
ATOM 821 N N . GLN A 1 103 ? -1.537 1.182 19.884 1.00 96.38 103 GLN A N 1
ATOM 822 C CA . GLN A 1 103 ? -2.267 2.423 19.616 1.00 96.38 103 GLN A CA 1
ATOM 823 C C . GLN A 1 103 ? -2.530 2.557 18.110 1.00 96.38 103 GLN A C 1
ATOM 825 O O . GLN A 1 103 ? -1.825 1.944 17.308 1.00 96.38 103 GLN A O 1
ATOM 830 N N . LEU A 1 104 ? -3.518 3.374 17.729 1.00 94.25 104 LEU A N 1
ATOM 831 C CA . LEU A 1 104 ? -3.930 3.546 16.330 1.00 94.25 104 LEU A CA 1
ATOM 832 C C . LEU A 1 104 ? -2.741 3.867 15.411 1.00 94.25 104 LEU A C 1
ATOM 834 O O . LEU A 1 104 ? -2.562 3.188 14.405 1.00 94.25 104 LEU A O 1
ATOM 838 N N . ASP A 1 105 ? -1.903 4.833 15.790 1.00 94.88 105 ASP A N 1
ATOM 839 C CA . ASP A 1 105 ? -0.762 5.274 14.975 1.00 94.88 105 ASP A CA 1
ATOM 840 C C . ASP A 1 105 ? 0.283 4.160 14.787 1.00 94.88 105 ASP A C 1
ATOM 842 O O . ASP A 1 105 ? 0.798 3.947 13.685 1.00 94.88 105 ASP A O 1
ATOM 846 N N . ASP A 1 106 ? 0.568 3.403 15.851 1.00 96.69 106 ASP A N 1
ATOM 847 C CA . ASP A 1 106 ? 1.503 2.274 15.814 1.00 96.69 106 ASP A CA 1
ATOM 848 C C . ASP A 1 106 ? 0.944 1.114 14.983 1.00 96.69 106 ASP A C 1
ATOM 850 O O . ASP A 1 106 ? 1.674 0.463 14.230 1.00 96.69 106 ASP A O 1
ATOM 854 N N . TRP A 1 107 ? -0.359 0.853 15.111 1.00 97.12 107 TRP A N 1
ATOM 855 C CA . TRP A 1 107 ? -1.053 -0.159 14.329 1.00 97.12 107 TRP A CA 1
ATOM 856 C C . TRP A 1 107 ? -1.051 0.209 12.845 1.00 97.12 107 TRP A C 1
ATOM 858 O O . TRP A 1 107 ? -0.603 -0.592 12.031 1.00 97.12 107 TRP A O 1
ATOM 868 N N . GLN A 1 108 ? -1.441 1.434 12.499 1.00 96.19 108 GLN A N 1
ATOM 869 C CA . GLN A 1 108 ? -1.450 1.935 11.126 1.00 96.19 108 GLN A CA 1
ATOM 870 C C . GLN A 1 108 ? -0.047 1.913 10.504 1.00 96.19 108 GLN A C 1
ATOM 872 O O . GLN A 1 108 ? 0.118 1.448 9.377 1.00 96.19 108 GLN A O 1
ATOM 877 N N . SER A 1 109 ? 0.981 2.318 11.256 1.00 95.25 109 SER A N 1
ATOM 878 C CA . SER A 1 109 ? 2.381 2.215 10.819 1.00 95.25 109 SER A CA 1
ATOM 879 C C . SER A 1 109 ? 2.799 0.763 10.562 1.00 95.25 109 SER A C 1
ATOM 881 O O . SER A 1 109 ? 3.578 0.475 9.650 1.00 95.25 109 SER A O 1
ATOM 883 N N . ASN A 1 110 ? 2.295 -0.179 11.363 1.00 96.50 110 ASN A N 1
ATOM 884 C CA . ASN A 1 110 ? 2.555 -1.596 11.157 1.00 96.50 110 ASN A CA 1
ATOM 885 C C . ASN A 1 110 ? 1.844 -2.139 9.911 1.00 96.50 110 ASN A C 1
ATOM 887 O O . ASN A 1 110 ? 2.488 -2.799 9.096 1.00 96.50 110 ASN A O 1
ATOM 891 N N . GLU A 1 111 ? 0.562 -1.817 9.738 1.00 96.94 111 GLU A N 1
ATOM 892 C CA . GLU A 1 111 ? -0.221 -2.183 8.554 1.00 96.94 111 GLU A CA 1
ATOM 893 C C . GLU A 1 111 ? 0.382 -1.595 7.276 1.00 96.94 111 GLU A C 1
ATOM 895 O O . GLU A 1 111 ? 0.401 -2.263 6.249 1.00 96.94 111 GLU A O 1
ATOM 900 N N . LEU A 1 112 ? 0.962 -0.391 7.327 1.00 96.44 112 LEU A N 1
ATOM 901 C CA . LEU A 1 112 ? 1.639 0.206 6.175 1.00 96.44 112 LEU A CA 1
ATOM 902 C C . LEU A 1 112 ? 2.836 -0.640 5.728 1.00 96.44 112 LEU A C 1
ATOM 904 O O . LEU A 1 112 ? 2.993 -0.914 4.539 1.00 96.44 112 LEU A O 1
ATOM 908 N N . ARG A 1 113 ? 3.658 -1.115 6.671 1.00 95.06 113 ARG A N 1
ATOM 909 C CA . ARG A 1 113 ? 4.787 -2.005 6.349 1.00 95.06 113 ARG A CA 1
ATOM 910 C C . ARG A 1 113 ? 4.312 -3.315 5.723 1.00 95.06 113 ARG A C 1
ATOM 912 O O . ARG A 1 113 ? 4.915 -3.775 4.756 1.00 95.06 113 ARG A O 1
ATOM 919 N N . LEU A 1 114 ? 3.231 -3.893 6.249 1.00 96.06 114 LEU A N 1
ATOM 920 C CA . LEU A 1 114 ? 2.624 -5.110 5.703 1.00 96.06 114 LEU A CA 1
ATOM 921 C C . LEU A 1 114 ? 2.019 -4.871 4.314 1.00 96.06 114 LEU A C 1
ATOM 923 O O . LEU A 1 114 ? 2.164 -5.718 3.434 1.00 96.06 114 LEU A O 1
ATOM 927 N N . ALA A 1 115 ? 1.400 -3.713 4.092 1.00 95.56 115 ALA A N 1
ATOM 928 C CA . ALA A 1 115 ? 0.828 -3.322 2.813 1.00 95.56 115 ALA A CA 1
ATOM 929 C C . ALA A 1 115 ? 1.905 -3.176 1.731 1.00 95.56 115 ALA A C 1
ATOM 931 O O . ALA A 1 115 ? 1.743 -3.729 0.645 1.00 95.56 115 ALA A O 1
ATOM 932 N N . ILE A 1 116 ? 3.024 -2.507 2.037 1.00 92.62 116 ILE A N 1
ATOM 933 C CA . ILE A 1 116 ? 4.161 -2.372 1.113 1.00 92.62 116 ILE A CA 1
ATOM 934 C C . ILE A 1 116 ? 4.805 -3.733 0.823 1.00 92.62 116 ILE A C 1
ATOM 936 O O . ILE A 1 116 ? 5.074 -4.036 -0.335 1.00 92.62 116 ILE A O 1
ATOM 940 N N . TYR A 1 117 ? 4.991 -4.583 1.838 1.00 92.19 117 TYR A N 1
ATOM 941 C CA . TYR A 1 117 ? 5.510 -5.938 1.633 1.00 92.19 117 TYR A CA 1
ATOM 942 C C . TYR A 1 117 ? 4.591 -6.777 0.732 1.00 92.19 117 TYR A C 1
ATOM 944 O O . TYR A 1 117 ? 5.056 -7.367 -0.239 1.00 92.19 117 TYR A O 1
ATOM 952 N N . SER A 1 118 ? 3.283 -6.762 1.007 1.00 93.69 118 SER A N 1
ATOM 953 C CA . SER A 1 118 ? 2.283 -7.471 0.195 1.00 93.69 118 SER A CA 1
ATOM 954 C C . SER A 1 118 ? 2.282 -6.968 -1.249 1.00 93.69 118 SER A C 1
ATOM 956 O O . SER A 1 118 ? 2.179 -7.752 -2.187 1.00 93.69 118 SER A O 1
ATOM 958 N N . LEU A 1 119 ? 2.404 -5.651 -1.439 1.00 90.06 119 LEU A N 1
ATOM 959 C CA . LEU A 1 119 ? 2.463 -5.045 -2.764 1.00 90.06 119 LEU A CA 1
ATOM 960 C C . LEU A 1 119 ? 3.715 -5.492 -3.522 1.00 90.06 119 LEU A C 1
ATOM 962 O O . LEU A 1 119 ? 3.617 -5.820 -4.699 1.00 90.06 119 LEU A O 1
ATOM 966 N N . SER A 1 120 ? 4.865 -5.561 -2.852 1.00 87.44 120 SER A N 1
ATOM 967 C CA . SER A 1 120 ? 6.096 -6.090 -3.439 1.00 87.44 120 SER A CA 1
ATOM 968 C C . SER A 1 120 ? 5.961 -7.542 -3.881 1.00 87.44 120 SER A C 1
ATOM 970 O O . SER A 1 120 ? 6.402 -7.870 -4.978 1.00 87.44 120 SER A O 1
ATOM 972 N N . GLU A 1 121 ? 5.343 -8.407 -3.072 1.00 87.50 121 GLU A N 1
ATOM 973 C CA . GLU A 1 121 ? 5.091 -9.801 -3.466 1.00 87.50 121 GLU A CA 1
ATOM 974 C C . GLU A 1 121 ? 4.207 -9.874 -4.716 1.00 87.50 121 GLU A C 1
ATOM 976 O O . GLU A 1 121 ? 4.563 -10.545 -5.679 1.00 87.50 121 GLU A O 1
ATOM 981 N N . ILE A 1 122 ? 3.116 -9.103 -4.754 1.00 88.44 122 ILE A N 1
ATOM 982 C CA . ILE A 1 122 ? 2.211 -9.064 -5.910 1.00 88.44 122 ILE A CA 1
ATOM 983 C C . ILE A 1 122 ? 2.921 -8.545 -7.166 1.00 88.44 122 ILE A C 1
ATOM 985 O O . ILE A 1 122 ? 2.728 -9.090 -8.249 1.00 88.44 122 ILE A O 1
ATOM 989 N N . VAL A 1 123 ? 3.726 -7.488 -7.040 1.00 83.50 123 VAL A N 1
ATOM 990 C CA . VAL A 1 123 ? 4.504 -6.937 -8.157 1.00 83.50 123 VAL A CA 1
ATOM 991 C C . VAL A 1 123 ? 5.496 -7.972 -8.681 1.00 83.50 123 VAL A C 1
ATOM 993 O O . VAL A 1 123 ? 5.616 -8.129 -9.889 1.00 83.50 123 VAL A O 1
ATOM 996 N N . LEU A 1 124 ? 6.182 -8.703 -7.799 1.00 80.50 124 LEU A N 1
ATOM 997 C CA . LEU A 1 124 ? 7.106 -9.764 -8.205 1.00 80.50 124 LEU A CA 1
ATOM 998 C C . LEU A 1 124 ? 6.395 -10.937 -8.888 1.00 80.50 124 LEU A C 1
ATOM 1000 O O . LEU A 1 124 ? 6.965 -11.506 -9.811 1.00 80.50 124 LEU A O 1
ATOM 1004 N N . ASP A 1 125 ? 5.175 -11.273 -8.468 1.00 79.12 125 ASP A N 1
ATOM 1005 C CA . ASP A 1 125 ? 4.355 -12.316 -9.100 1.00 79.12 125 ASP A CA 1
ATOM 1006 C C . ASP A 1 125 ? 3.812 -11.905 -10.482 1.00 79.12 125 ASP A C 1
ATOM 1008 O O . ASP A 1 125 ? 3.447 -12.765 -11.287 1.00 79.12 125 ASP A O 1
ATOM 1012 N N . LEU A 1 126 ? 3.706 -10.599 -10.745 1.00 75.12 126 LEU A N 1
ATOM 1013 C CA . LEU A 1 126 ? 3.210 -10.030 -12.002 1.00 75.12 126 LEU A CA 1
ATOM 1014 C C . LEU A 1 126 ? 4.289 -9.849 -13.080 1.00 75.12 126 LEU A C 1
ATOM 1016 O O . LEU A 1 126 ? 3.940 -9.694 -14.253 1.00 75.12 126 LEU A O 1
ATOM 1020 N N . LEU A 1 127 ? 5.564 -9.841 -12.685 1.00 69.94 127 LEU A N 1
ATOM 1021 C CA . LEU A 1 127 ? 6.732 -9.703 -13.564 1.00 69.94 127 LEU A CA 1
ATOM 1022 C C . LEU A 1 127 ? 7.160 -11.046 -14.176 1.00 69.94 127 LEU A C 1
ATOM 1024 O O . LEU A 1 127 ? 7.560 -11.033 -15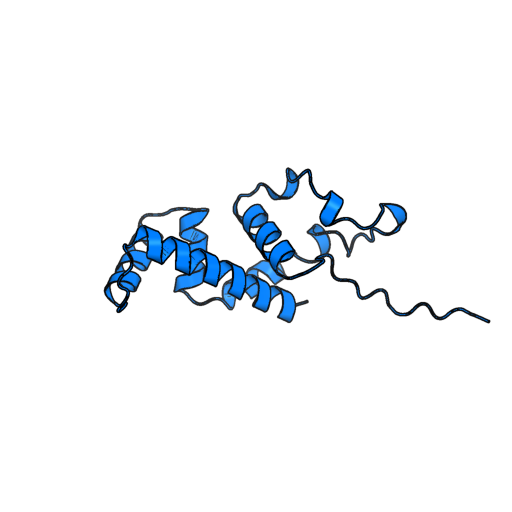.365 1.00 69.94 127 LEU A O 1
#

Foldseek 3Di:
DDPPDDPPPDALAPDLVSQLVCVVCVLLVNNVVPPVCVNSDDPPVPDDVCRPPDNLPDPVLLVVLLVPADPQLNLLSCCVRPNDPVSVVVLVVVVVVDPDPDDSVVVSVVSPVVSSSSSSVSSVVSD